Protein AF-A0A0A0ANH2-F1 (afdb_monomer)

Radius of gyration: 16.67 Å; Cα contacts (8 Å, |Δi|>4): 3; chains: 1; bounding box: 37×30×40 Å

Mean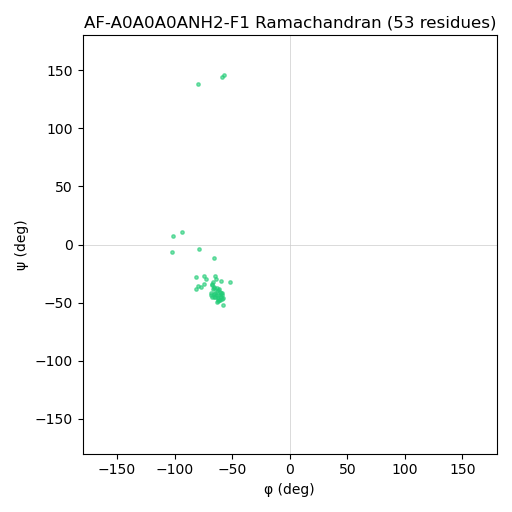 predicted aligned error: 10.96 Å

Structure (mmCIF, N/CA/C/O backbone):
data_AF-A0A0A0ANH2-F1
#
_entry.id   AF-A0A0A0ANH2-F1
#
loop_
_atom_site.group_PDB
_atom_site.id
_atom_site.type_symbol
_atom_site.label_atom_id
_atom_site.label_alt_id
_atom_site.label_comp_id
_atom_site.label_asym_id
_atom_site.label_entity_id
_atom_site.label_seq_id
_atom_site.pdbx_PDB_ins_code
_atom_site.Cartn_x
_atom_site.Cartn_y
_atom_site.Cartn_z
_atom_site.occupancy
_atom_site.B_iso_or_equiv
_atom_site.auth_seq_id
_atom_site.auth_comp_id
_atom_site.auth_asym_id
_atom_site.auth_atom_id
_atom_site.pdbx_PDB_model_num
ATOM 1 N N . ASN A 1 1 ? -26.717 6.704 21.155 1.00 56.25 1 ASN A N 1
ATOM 2 C CA . ASN A 1 1 ? -26.312 6.225 19.808 1.00 56.25 1 ASN A CA 1
ATOM 3 C C . ASN A 1 1 ? -24.821 6.383 19.461 1.00 56.25 1 ASN A C 1
ATOM 5 O O . ASN A 1 1 ? -24.434 5.898 18.407 1.00 56.25 1 ASN A O 1
ATOM 9 N N . GLY A 1 2 ? -23.957 6.952 20.320 1.00 56.22 2 GLY A N 1
ATOM 10 C CA . GLY A 1 2 ? -22.513 7.106 20.032 1.00 56.22 2 GLY A CA 1
ATOM 11 C C . GLY A 1 2 ? -21.675 5.819 20.127 1.00 56.22 2 GLY A C 1
ATOM 12 O O . GLY A 1 2 ? -20.799 5.591 19.300 1.00 56.22 2 GLY A O 1
ATOM 13 N N . TYR A 1 3 ? -22.020 4.912 21.045 1.00 57.34 3 TYR A N 1
ATOM 14 C CA . TYR A 1 3 ? -21.246 3.689 21.329 1.00 57.34 3 TYR A CA 1
ATOM 15 C C . TYR A 1 3 ? -21.171 2.703 20.141 1.00 57.34 3 TYR A C 1
ATOM 17 O O . TYR A 1 3 ? -20.186 1.989 19.964 1.00 57.34 3 TYR A O 1
ATOM 25 N N . LYS A 1 4 ? -22.197 2.682 19.272 1.00 57.38 4 LYS A N 1
ATOM 26 C CA . LYS A 1 4 ? -22.230 1.832 18.063 1.00 57.38 4 LYS A CA 1
ATOM 27 C C . LYS A 1 4 ? -21.306 2.349 16.947 1.00 57.38 4 LYS A C 1
ATOM 29 O O . LYS A 1 4 ? -20.821 1.550 16.147 1.00 57.38 4 LYS A O 1
ATOM 34 N N . LEU A 1 5 ? -21.037 3.658 16.900 1.00 60.12 5 LEU A N 1
ATOM 35 C CA . LEU A 1 5 ? -20.159 4.274 15.897 1.00 60.12 5 LEU A CA 1
ATOM 36 C C . LEU A 1 5 ? -18.675 4.096 16.249 1.00 60.12 5 LEU A C 1
ATOM 38 O O . LEU A 1 5 ? -17.862 3.860 15.353 1.00 60.12 5 LEU A O 1
ATOM 42 N N . GLU A 1 6 ? -18.323 4.132 17.537 1.00 62.50 6 GLU A N 1
ATOM 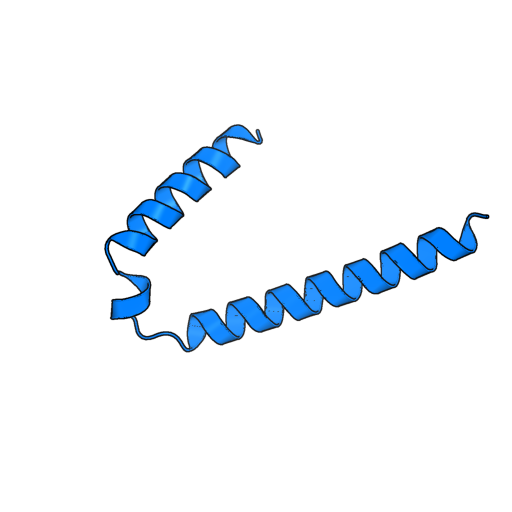43 C CA . GLU A 1 6 ? -16.951 3.878 18.000 1.00 62.50 6 GLU A CA 1
ATOM 44 C C . GLU A 1 6 ? -16.505 2.438 17.741 1.00 62.50 6 GLU A C 1
ATOM 46 O O . GLU A 1 6 ? -15.430 2.227 17.177 1.00 62.50 6 GLU A O 1
ATOM 51 N N . GLY A 1 7 ? -17.352 1.443 18.034 1.00 68.88 7 GLY A N 1
ATOM 52 C CA . GLY A 1 7 ? -17.048 0.039 17.727 1.00 68.88 7 GLY A CA 1
ATOM 53 C C . GLY A 1 7 ? -16.866 -0.215 16.224 1.00 68.88 7 GLY A C 1
ATOM 54 O O . GLY A 1 7 ? -15.961 -0.945 15.809 1.00 68.88 7 GLY A O 1
ATOM 55 N N . GLY A 1 8 ? -17.676 0.44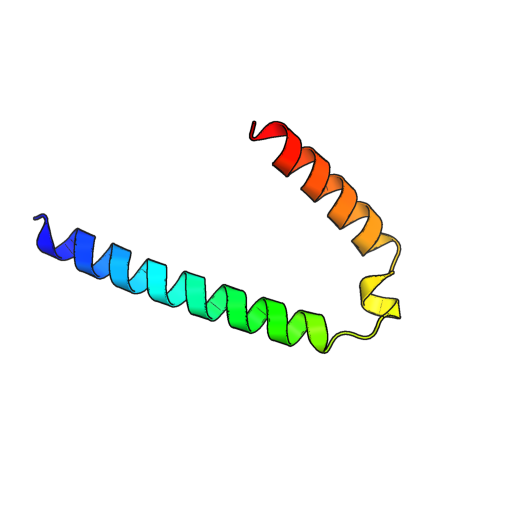4 15.385 1.00 75.00 8 GLY A N 1
ATOM 56 C CA . GLY A 1 8 ? -17.544 0.408 13.926 1.00 75.00 8 GLY A CA 1
ATOM 57 C C . GLY A 1 8 ? -16.242 1.042 13.428 1.00 75.00 8 GLY A C 1
ATOM 58 O O . GLY A 1 8 ? -15.543 0.438 12.610 1.00 75.00 8 GLY A O 1
ATOM 59 N N . ARG A 1 9 ? -15.870 2.215 13.962 1.00 76.44 9 ARG A N 1
ATOM 60 C CA . ARG A 1 9 ? -14.586 2.878 13.669 1.00 76.44 9 ARG A CA 1
ATOM 61 C C . ARG A 1 9 ? -13.397 2.033 14.108 1.00 76.44 9 ARG A C 1
ATOM 63 O O . ARG A 1 9 ? -12.456 1.885 13.334 1.00 76.44 9 ARG A O 1
ATOM 70 N N . PHE A 1 10 ? -13.448 1.438 15.295 1.00 76.06 10 PHE A N 1
ATOM 71 C CA . PHE A 1 10 ? -12.398 0.559 15.802 1.00 76.06 10 PHE A CA 1
ATOM 72 C C . PHE A 1 10 ? -12.203 -0.660 14.892 1.00 76.06 10 PHE A C 1
ATOM 74 O O . PHE A 1 10 ? -11.090 -0.937 14.436 1.00 76.06 10 PHE A O 1
ATOM 81 N N . ARG A 1 11 ? -13.304 -1.328 14.519 1.00 82.81 11 ARG A N 1
ATOM 82 C CA . ARG A 1 11 ? -13.273 -2.477 13.602 1.00 82.81 11 ARG A CA 1
ATOM 83 C C . ARG A 1 11 ? -12.748 -2.096 12.218 1.00 82.81 11 ARG A C 1
ATOM 85 O O . ARG A 1 11 ? -11.995 -2.860 11.612 1.00 82.81 11 ARG A O 1
ATOM 92 N N . LEU A 1 12 ? -13.121 -0.918 11.719 1.00 85.81 12 LEU A N 1
ATOM 93 C CA . LEU A 1 12 ? -12.612 -0.381 10.459 1.00 85.81 12 LEU A CA 1
ATOM 94 C C . LEU A 1 12 ? -11.105 -0.112 10.535 1.00 85.81 12 LEU A C 1
ATOM 96 O O . LEU A 1 12 ? -10.377 -0.472 9.614 1.00 85.81 12 LEU A O 1
ATOM 100 N N . ASN A 1 13 ? -10.628 0.476 11.632 1.00 86.19 13 ASN A N 1
ATOM 101 C CA . ASN A 1 13 ? -9.221 0.828 11.798 1.00 86.19 13 ASN A CA 1
ATOM 102 C C . ASN A 1 13 ? -8.327 -0.421 11.884 1.00 86.19 13 ASN A C 1
ATOM 104 O O . ASN A 1 13 ? -7.257 -0.468 11.278 1.00 86.19 13 ASN A O 1
ATOM 108 N N . ILE A 1 14 ? -8.809 -1.476 12.550 1.00 86.38 14 ILE A N 1
ATOM 109 C CA . ILE A 1 14 ? -8.152 -2.791 12.565 1.00 86.38 14 ILE A CA 1
ATOM 110 C C . ILE A 1 14 ? -8.093 -3.386 11.154 1.00 86.38 14 ILE A C 1
ATOM 112 O O . ILE A 1 14 ? -7.024 -3.810 10.714 1.00 86.38 14 ILE A O 1
ATOM 116 N N . ARG A 1 15 ? -9.211 -3.387 10.411 1.00 88.56 15 ARG A N 1
ATOM 117 C CA . ARG A 1 15 ? -9.228 -3.887 9.024 1.00 88.56 15 ARG A CA 1
ATOM 118 C C . ARG A 1 15 ? -8.264 -3.117 8.129 1.00 88.56 15 ARG A C 1
ATOM 120 O O . ARG A 1 15 ? -7.554 -3.755 7.360 1.00 88.56 15 ARG A O 1
ATOM 127 N N . LYS A 1 16 ? -8.202 -1.787 8.257 1.00 88.00 16 LYS A N 1
ATOM 128 C CA . LYS A 1 16 ? -7.243 -0.950 7.525 1.00 88.00 16 LYS A CA 1
ATOM 129 C C . LYS A 1 16 ? -5.803 -1.382 7.814 1.00 88.00 16 LYS A C 1
ATOM 131 O O . LYS A 1 16 ? -5.090 -1.706 6.873 1.00 88.00 16 LYS A O 1
ATOM 136 N N . LYS A 1 17 ? -5.402 -1.502 9.088 1.00 87.94 17 LYS A N 1
ATOM 137 C CA . LYS A 1 17 ? -4.047 -1.958 9.464 1.00 87.94 17 LYS A CA 1
ATOM 138 C C . LYS A 1 17 ? -3.703 -3.343 8.902 1.00 87.94 17 LYS A C 1
ATOM 140 O O . LYS A 1 17 ? -2.626 -3.526 8.338 1.00 87.94 17 LYS A O 1
ATOM 145 N N . ILE A 1 18 ? -4.618 -4.309 9.019 1.00 87.62 18 ILE A N 1
ATOM 146 C CA . ILE A 1 18 ? -4.411 -5.676 8.509 1.00 87.62 18 ILE A CA 1
ATOM 147 C C . ILE A 1 18 ? -4.299 -5.680 6.982 1.00 87.62 18 ILE A C 1
ATOM 149 O O . ILE A 1 18 ? -3.455 -6.382 6.426 1.00 87.62 18 ILE A O 1
ATOM 153 N N . PHE A 1 19 ? -5.142 -4.904 6.302 1.00 84.88 19 PHE A N 1
ATOM 154 C CA . PHE A 1 19 ? -5.122 -4.796 4.851 1.00 84.88 19 PHE A CA 1
ATOM 155 C C . PHE A 1 19 ? -3.790 -4.222 4.359 1.00 84.88 19 PHE A C 1
ATOM 157 O O . PHE A 1 19 ? -3.153 -4.839 3.510 1.00 84.88 19 PHE A O 1
ATOM 164 N N . THR A 1 20 ? -3.304 -3.135 4.966 1.00 85.62 20 THR A N 1
ATOM 165 C CA . THR A 1 20 ? -2.000 -2.548 4.625 1.00 85.62 20 THR A CA 1
ATOM 166 C C . THR A 1 20 ? -0.858 -3.549 4.810 1.00 85.62 20 THR A C 1
ATOM 168 O O . THR A 1 20 ? -0.062 -3.740 3.894 1.00 85.62 20 THR A O 1
ATOM 171 N N . MET A 1 21 ? -0.803 -4.269 5.939 1.00 89.38 21 MET A N 1
ATOM 172 C CA . MET A 1 21 ? 0.216 -5.309 6.159 1.00 89.38 21 MET A CA 1
ATOM 173 C C . MET A 1 21 ? 0.152 -6.434 5.116 1.00 89.38 21 MET A C 1
ATOM 175 O O . MET A 1 21 ? 1.191 -6.908 4.654 1.00 89.38 21 MET A O 1
ATOM 179 N N . ARG A 1 22 ? -1.054 -6.876 4.734 1.00 87.12 22 ARG A N 1
ATOM 180 C CA . ARG A 1 22 ? -1.237 -7.928 3.720 1.00 87.12 22 ARG A CA 1
ATOM 181 C C . ARG A 1 22 ? -0.773 -7.478 2.342 1.00 87.12 22 ARG A C 1
ATOM 183 O O . ARG A 1 22 ? -0.105 -8.259 1.668 1.00 87.12 22 ARG A O 1
ATOM 190 N N . VAL A 1 23 ? -1.103 -6.245 1.960 1.00 84.44 23 VAL A N 1
ATOM 191 C CA . VAL A 1 23 ? -0.696 -5.652 0.682 1.00 84.44 23 VAL A CA 1
ATOM 192 C C . VAL A 1 23 ? 0.821 -5.523 0.622 1.00 84.44 23 VAL A C 1
ATOM 194 O O . VAL A 1 23 ? 1.415 -6.046 -0.313 1.00 84.44 23 VAL A O 1
ATOM 197 N N . VAL A 1 24 ? 1.465 -4.957 1.650 1.00 83.25 24 VAL A N 1
ATOM 198 C CA . VAL A 1 24 ? 2.935 -4.827 1.703 1.00 83.25 24 VAL A CA 1
ATOM 199 C C . VAL A 1 24 ? 3.621 -6.194 1.613 1.00 83.25 24 VAL A C 1
ATOM 201 O O . VAL A 1 24 ? 4.567 -6.372 0.851 1.00 83.25 24 VAL A O 1
ATOM 204 N N . ARG A 1 25 ? 3.116 -7.204 2.334 1.00 85.38 25 ARG A N 1
ATOM 205 C CA . ARG A 1 25 ? 3.679 -8.563 2.290 1.00 85.38 25 ARG A CA 1
ATOM 206 C C . ARG A 1 25 ? 3.507 -9.236 0.926 1.00 85.38 25 ARG A C 1
ATOM 208 O O . ARG A 1 25 ? 4.384 -9.998 0.533 1.00 85.38 25 ARG A O 1
ATOM 215 N N . HIS A 1 26 ? 2.387 -9.003 0.242 1.00 81.56 26 HIS A N 1
ATOM 216 C CA . HIS A 1 26 ? 2.187 -9.491 -1.125 1.00 81.56 26 HIS A CA 1
ATOM 217 C C . HIS A 1 26 ? 3.105 -8.773 -2.107 1.00 81.56 26 HIS A C 1
ATOM 219 O O . HIS A 1 26 ? 3.723 -9.431 -2.932 1.00 81.56 26 HIS A O 1
ATOM 225 N N . TRP A 1 27 ? 3.257 -7.458 -1.966 1.00 81.25 27 TRP A N 1
ATOM 226 C CA . TRP A 1 27 ? 4.125 -6.655 -2.819 1.00 81.25 27 TRP A CA 1
ATOM 227 C C . TRP A 1 27 ? 5.585 -7.108 -2.745 1.00 81.25 27 TRP A C 1
ATOM 229 O O . TRP A 1 27 ? 6.210 -7.342 -3.771 1.00 81.25 27 TRP A O 1
ATOM 239 N N . ASN A 1 28 ? 6.089 -7.360 -1.533 1.00 78.12 28 ASN A N 1
ATOM 240 C CA . ASN A 1 28 ? 7.447 -7.870 -1.301 1.00 78.12 28 ASN A CA 1
ATOM 241 C C . ASN A 1 28 ? 7.683 -9.297 -1.833 1.00 78.12 28 ASN A C 1
ATOM 243 O O . ASN A 1 28 ? 8.816 -9.767 -1.833 1.00 78.12 28 ASN A O 1
ATOM 247 N N . ARG A 1 29 ? 6.622 -10.016 -2.221 1.00 85.38 29 ARG A N 1
ATOM 248 C CA . ARG A 1 29 ? 6.682 -11.375 -2.780 1.00 85.38 29 ARG A CA 1
ATOM 249 C C . ARG A 1 29 ? 6.505 -11.408 -4.296 1.00 85.38 29 ARG A C 1
ATOM 251 O O . ARG A 1 29 ? 6.625 -12.485 -4.874 1.00 85.38 29 ARG A O 1
ATOM 258 N N . LEU A 1 30 ? 6.184 -10.279 -4.927 1.00 80.44 30 LEU A N 1
ATOM 259 C CA . LEU A 1 30 ? 6.014 -10.219 -6.373 1.00 80.44 30 LEU A CA 1
ATOM 260 C C . LEU A 1 30 ? 7.384 -10.151 -7.069 1.00 80.44 30 LEU A C 1
ATOM 262 O O . LEU A 1 30 ? 8.260 -9.422 -6.599 1.00 80.44 30 LEU A O 1
ATOM 266 N N . PRO A 1 31 ? 7.579 -10.889 -8.181 1.00 74.00 31 PRO A N 1
ATOM 267 C CA . PRO A 1 31 ? 8.785 -10.786 -8.992 1.00 74.00 31 PRO A CA 1
ATOM 268 C C . PRO A 1 31 ? 8.963 -9.366 -9.510 1.00 74.00 31 PRO A C 1
ATOM 270 O O . PRO A 1 31 ? 7.991 -8.693 -9.869 1.00 74.00 31 PRO A O 1
ATOM 273 N N . ARG A 1 32 ? 10.215 -8.927 -9.591 1.00 72.25 32 ARG A N 1
ATOM 274 C CA . ARG A 1 32 ? 10.555 -7.577 -10.027 1.00 72.25 32 ARG A CA 1
ATOM 275 C C . ARG A 1 32 ? 10.053 -7.290 -11.446 1.00 72.25 32 ARG A C 1
ATOM 277 O O . ARG A 1 32 ? 9.613 -6.175 -11.682 1.00 72.25 32 ARG A O 1
ATOM 284 N N . GLU A 1 33 ? 9.976 -8.286 -12.335 1.00 66.38 33 GLU A N 1
ATOM 285 C CA . GLU A 1 33 ? 9.415 -8.100 -13.684 1.00 66.38 33 GLU A CA 1
ATOM 286 C C . GLU A 1 33 ? 7.903 -7.817 -13.676 1.00 66.38 33 GLU A C 1
ATOM 288 O O . GLU A 1 33 ? 7.410 -7.041 -14.491 1.00 66.38 33 GLU A O 1
ATOM 293 N N . VAL A 1 34 ? 7.152 -8.404 -12.735 1.00 65.50 34 VAL A N 1
ATOM 294 C CA . VAL A 1 34 ? 5.710 -8.133 -12.558 1.00 65.50 34 VAL A CA 1
ATOM 295 C C . VAL A 1 34 ? 5.499 -6.742 -11.954 1.00 65.50 34 VAL A C 1
ATOM 297 O O . VAL A 1 34 ? 4.493 -6.085 -12.226 1.00 65.50 34 VAL A O 1
ATOM 300 N N . VAL A 1 35 ? 6.467 -6.279 -11.156 1.00 66.31 35 VAL A N 1
ATOM 301 C CA . VAL A 1 35 ? 6.478 -4.942 -10.552 1.00 66.31 35 VAL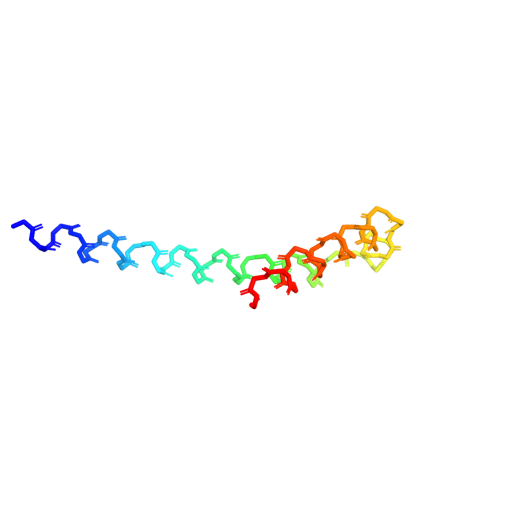 A CA 1
ATOM 302 C C . VAL A 1 35 ? 6.976 -3.860 -11.533 1.00 66.31 35 VAL A C 1
ATOM 304 O O . VAL A 1 35 ? 6.578 -2.707 -11.443 1.00 66.31 35 VAL A O 1
ATOM 307 N N . GLU A 1 36 ? 7.827 -4.192 -12.495 1.00 67.50 36 GLU A N 1
ATOM 308 C CA . GLU A 1 36 ? 8.381 -3.238 -13.473 1.00 67.50 36 GLU A CA 1
ATOM 309 C C . GLU A 1 36 ? 7.686 -3.316 -14.844 1.00 67.50 36 GLU A C 1
ATOM 311 O O . GLU A 1 36 ? 8.093 -2.655 -15.797 1.00 67.50 36 GLU A O 1
ATOM 316 N 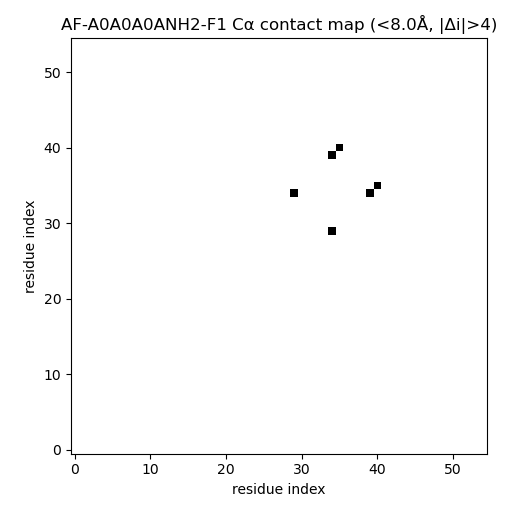N . ALA A 1 37 ? 6.599 -4.087 -14.954 1.00 69.75 37 ALA A N 1
ATOM 317 C CA . ALA A 1 37 ? 5.807 -4.169 -16.174 1.00 69.75 37 ALA A CA 1
ATOM 318 C C . ALA A 1 37 ? 5.292 -2.776 -16.609 1.00 69.75 37 ALA A C 1
ATOM 320 O O . ALA A 1 37 ? 4.892 -1.977 -15.752 1.00 69.75 37 ALA A O 1
ATOM 321 N N . PRO A 1 38 ? 5.184 -2.496 -17.926 1.00 73.44 38 PRO A N 1
ATOM 322 C CA . PRO A 1 38 ? 4.711 -1.208 -18.446 1.00 73.44 38 PRO A CA 1
ATOM 323 C C . PRO A 1 38 ? 3.368 -0.758 -17.853 1.00 73.44 38 PRO A C 1
ATOM 325 O O . PRO A 1 38 ? 3.130 0.430 -17.650 1.00 73.44 38 PRO A O 1
ATOM 328 N N . SER A 1 39 ? 2.494 -1.710 -17.514 1.00 77.06 39 SER A N 1
ATOM 329 C CA . SER A 1 39 ? 1.214 -1.438 -16.860 1.00 77.06 39 SER A CA 1
ATOM 330 C C . SER A 1 39 ? 1.354 -0.883 -15.442 1.00 77.06 39 SER A C 1
ATOM 332 O O . SER A 1 39 ? 0.495 -0.106 -15.029 1.00 77.06 39 SER A O 1
ATOM 334 N N . LEU A 1 40 ? 2.394 -1.260 -14.686 1.00 79.50 40 LEU A N 1
ATOM 335 C CA . LEU A 1 40 ? 2.582 -0.774 -13.320 1.00 79.50 40 LEU A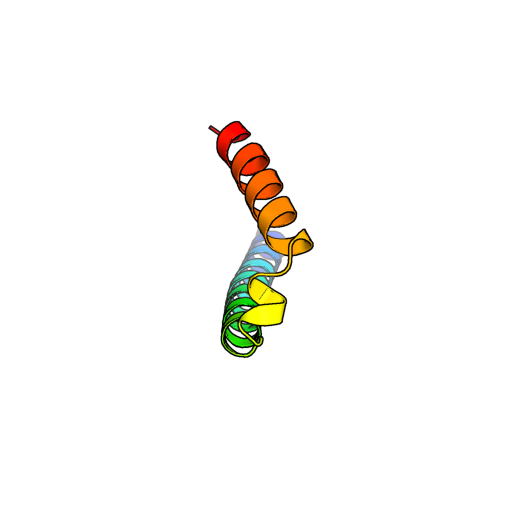 CA 1
ATOM 336 C C . LEU A 1 40 ? 3.233 0.606 -13.277 1.00 79.50 40 LEU A C 1
ATOM 338 O O . LEU A 1 40 ? 2.812 1.421 -12.467 1.00 79.50 40 LEU A O 1
ATOM 342 N N . GLU A 1 41 ? 4.189 0.903 -14.156 1.00 79.38 41 GLU A N 1
ATOM 343 C CA . GLU A 1 41 ? 4.730 2.266 -14.290 1.00 79.38 41 GLU A CA 1
ATOM 344 C C . GLU A 1 41 ? 3.624 3.257 -14.681 1.00 79.38 41 GLU A C 1
ATOM 346 O O . GLU A 1 41 ? 3.457 4.298 -14.046 1.00 79.38 41 GLU A O 1
ATOM 351 N N . VAL A 1 42 ? 2.760 2.877 -15.629 1.00 81.56 42 VAL A N 1
ATOM 352 C CA . VAL A 1 42 ? 1.568 3.666 -15.982 1.00 81.56 42 VAL A CA 1
ATOM 353 C C . VAL A 1 42 ? 0.590 3.776 -14.804 1.00 81.56 42 VAL A C 1
ATOM 355 O O . VAL A 1 42 ? -0.022 4.826 -14.600 1.00 81.56 42 VAL A O 1
ATOM 358 N N . PHE A 1 43 ? 0.434 2.719 -14.004 1.00 80.94 43 PHE A N 1
ATOM 359 C CA . PHE A 1 43 ? -0.420 2.739 -12.815 1.00 80.94 43 PHE A CA 1
ATOM 360 C C . PHE A 1 43 ? 0.133 3.643 -11.702 1.00 80.94 43 PHE A C 1
ATOM 362 O O . PHE A 1 43 ? -0.630 4.422 -11.135 1.00 80.94 43 PHE A O 1
ATOM 369 N N . LYS A 1 44 ? 1.442 3.600 -11.423 1.00 81.19 44 LYS A N 1
ATOM 370 C CA . LYS A 1 44 ? 2.124 4.495 -10.474 1.00 81.19 44 LYS A CA 1
ATOM 371 C C . LYS A 1 44 ? 2.024 5.949 -10.922 1.00 81.19 44 LYS A C 1
ATOM 373 O O . LYS A 1 44 ? 1.603 6.775 -10.130 1.00 81.19 44 LYS A O 1
ATOM 378 N N . ALA A 1 45 ? 2.276 6.239 -12.201 1.00 84.62 45 ALA A N 1
ATOM 379 C CA . ALA A 1 45 ? 2.135 7.590 -12.744 1.00 84.62 45 ALA A CA 1
ATOM 380 C C . ALA A 1 45 ? 0.703 8.131 -12.579 1.00 84.62 45 ALA A C 1
ATOM 382 O O . ALA A 1 45 ? 0.504 9.279 -12.191 1.00 84.62 45 ALA A O 1
ATOM 383 N N . ARG A 1 46 ? -0.318 7.294 -12.814 1.00 84.06 46 ARG A N 1
ATOM 384 C CA . ARG A 1 46 ? -1.723 7.668 -12.570 1.00 84.06 46 ARG A CA 1
ATOM 385 C C . ARG A 1 46 ? -2.026 7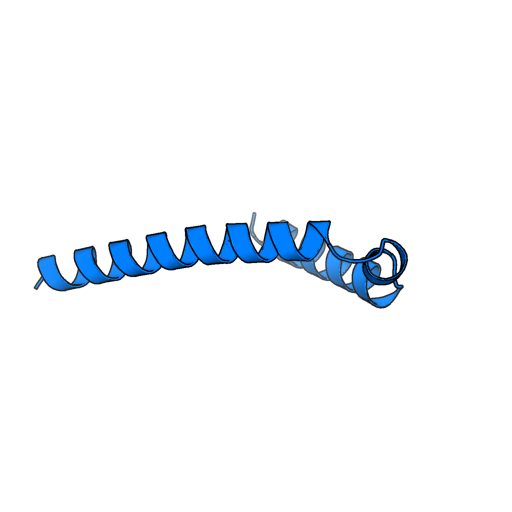.885 -11.087 1.00 84.06 46 ARG A C 1
ATOM 387 O O . ARG A 1 46 ? -2.800 8.784 -10.765 1.00 84.06 46 ARG A O 1
ATOM 394 N N . LEU A 1 47 ? -1.443 7.079 -10.200 1.00 84.50 47 LE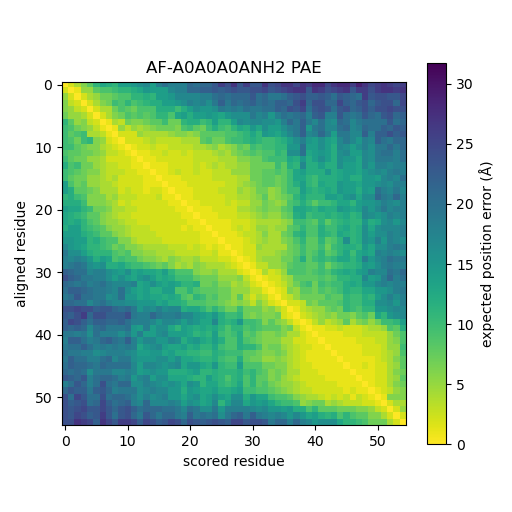U A N 1
ATOM 395 C CA . LEU A 1 47 ? -1.584 7.243 -8.753 1.00 84.50 47 LEU A CA 1
ATOM 396 C C . LEU A 1 47 ? -0.908 8.517 -8.251 1.00 84.50 47 LEU A C 1
ATOM 398 O O . LEU A 1 47 ? -1.532 9.241 -7.485 1.00 84.50 47 LEU A O 1
ATOM 402 N N . ASP A 1 48 ? 0.311 8.810 -8.695 1.00 84.69 48 ASP A N 1
ATOM 403 C CA . ASP A 1 48 ? 1.053 10.012 -8.309 1.00 84.69 48 ASP A CA 1
ATOM 404 C C . ASP A 1 48 ? 0.331 11.279 -8.765 1.00 84.69 48 ASP A C 1
ATOM 406 O O . ASP A 1 48 ? 0.208 12.227 -7.993 1.00 84.69 48 ASP A O 1
ATOM 410 N N . VAL A 1 49 ? -0.240 11.273 -9.975 1.00 85.38 49 VAL A N 1
ATOM 411 C CA . VAL A 1 49 ? -1.103 12.367 -10.446 1.00 85.38 49 VAL A CA 1
ATOM 412 C C . VAL A 1 49 ? -2.339 12.510 -9.553 1.00 85.38 49 VAL A C 1
ATOM 414 O O . VAL A 1 49 ? -2.640 13.612 -9.105 1.00 85.38 49 VAL A O 1
ATOM 417 N N . ALA A 1 50 ? -3.033 11.411 -9.243 1.00 83.44 50 ALA A N 1
ATOM 418 C CA . ALA A 1 50 ? -4.245 11.443 -8.420 1.00 83.44 50 ALA A CA 1
ATOM 419 C C . ALA A 1 50 ? -3.985 11.847 -6.952 1.00 83.44 50 ALA A C 1
ATOM 421 O O . ALA A 1 50 ? -4.814 12.515 -6.333 1.00 83.44 50 ALA A O 1
ATOM 422 N N . LEU A 1 51 ? -2.843 11.453 -6.382 1.00 78.38 51 LEU A N 1
ATOM 423 C CA . LEU A 1 51 ? -2.419 11.827 -5.029 1.00 78.38 51 LEU A CA 1
ATOM 424 C C . LEU A 1 51 ? -1.879 13.258 -4.973 1.00 78.38 51 LEU A C 1
ATOM 426 O O . LEU A 1 51 ? -2.157 13.962 -4.007 1.00 78.38 51 LEU A O 1
ATOM 430 N N . GLY A 1 52 ? -1.173 13.707 -6.013 1.00 76.06 52 GLY A N 1
ATOM 431 C CA . GLY A 1 52 ? -0.711 15.089 -6.147 1.00 76.06 52 GLY A CA 1
ATOM 432 C C . GLY A 1 52 ? -1.857 16.095 -6.277 1.00 76.06 52 GLY A C 1
ATOM 433 O O . GLY A 1 52 ? -1.721 17.230 -5.838 1.00 76.06 52 GLY A O 1
ATOM 434 N N . THR A 1 53 ? -3.012 15.672 -6.801 1.00 64.12 53 THR A N 1
ATOM 435 C CA . THR A 1 53 ? -4.238 16.489 -6.835 1.00 64.12 53 THR A CA 1
ATOM 436 C C . THR A 1 53 ? -5.011 16.542 -5.512 1.00 64.12 53 THR A C 1
ATOM 438 O O . THR A 1 53 ? -6.024 17.231 -5.441 1.00 64.12 53 THR A O 1
ATOM 441 N N . 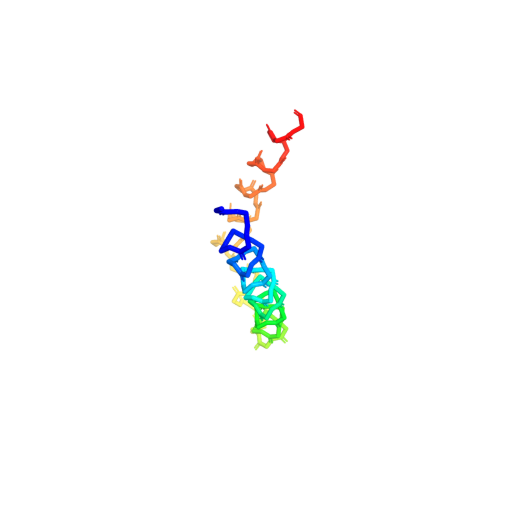LEU A 1 54 ? -4.585 15.809 -4.475 1.00 60.47 54 LEU A N 1
ATOM 442 C CA . LEU A 1 54 ? -5.229 15.804 -3.152 1.00 60.47 54 LEU A CA 1
ATOM 443 C C . LEU A 1 54 ? -4.601 16.818 -2.166 1.00 60.47 54 LEU A C 1
ATOM 445 O O . LEU A 1 54 ? -4.895 16.756 -0.970 1.00 60.47 54 LEU A O 1
ATOM 449 N N . VAL A 1 55 ? -3.731 17.712 -2.653 1.00 49.97 55 VAL A N 1
ATOM 450 C CA . VAL A 1 55 ? -3.151 18.849 -1.910 1.00 49.97 55 VAL A CA 1
ATOM 451 C C . VAL A 1 55 ? -3.902 20.130 -2.244 1.00 49.97 55 VAL A C 1
ATOM 453 O O . VAL A 1 55 ? -4.146 20.364 -3.448 1.00 49.97 55 VAL A O 1
#

Sequence (55 aa):
NGYKLEGGRFRLNIRKKIFTMRVVRHWNRLPREVVEAPSLEVFKARLDVALGTLV

Solvent-accessible surface area (backbone atoms only — not comparable to full-atom values): 3234 Å² total; per-residue (Å²): 127,67,73,67,54,52,56,51,50,53,54,48,52,51,50,50,55,54,49,52,54,52,50,54,56,50,58,77,68,54,56,66,67,74,62,66,30,73,70,42,55,55,46,48,54,53,46,52,54,60,56,63,66,73,110

Secondary structure (DSSP, 8-state):
--HHHHHHHHHHHHHHHHHHHHHHHHHTTS-HHHHSSHHHHHHHHHHHHHHHTT-

Foldseek 3Di:
DVVVVVVVVVVVVVVVVVVVVVVVVVVVVDDVCVCPPPVNVVVVVVVCVVVVVVD

Organism: Charadrius vociferus (NCBI:txid50402)

pLDDT: mean 76.67, std 10.24, range [49.97, 89.38]